Protein AF-A0A960V602-F1 (afdb_monomer_lite)

Structure (mmCIF, N/CA/C/O backbone):
data_AF-A0A960V602-F1
#
_entry.id   AF-A0A960V602-F1
#
loop_
_atom_site.group_PDB
_atom_site.id
_atom_site.type_symbol
_atom_site.label_atom_id
_atom_site.label_alt_id
_atom_site.label_comp_id
_atom_site.label_asym_id
_atom_site.label_entity_id
_atom_site.label_seq_id
_atom_site.pdbx_PDB_ins_code
_atom_site.Cartn_x
_atom_site.Cartn_y
_atom_site.Cartn_z
_atom_site.occupancy
_atom_site.B_iso_or_equiv
_atom_site.auth_seq_id
_atom_site.auth_comp_id
_atom_site.auth_asym_id
_atom_site.auth_atom_id
_atom_site.pdbx_PDB_model_num
ATOM 1 N N . MET A 1 1 ? 13.619 18.028 46.290 1.00 37.81 1 MET A N 1
ATOM 2 C CA . MET A 1 1 ? 12.318 17.449 45.893 1.00 37.81 1 MET A CA 1
ATOM 3 C C . MET A 1 1 ? 12.135 17.697 44.408 1.00 37.81 1 MET A C 1
ATOM 5 O O . MET A 1 1 ? 12.446 18.780 43.934 1.00 37.81 1 MET A O 1
ATOM 9 N N . SER A 1 2 ? 11.785 16.631 43.699 1.00 41.66 2 SER A N 1
ATOM 10 C CA . SER A 1 2 ? 11.834 16.444 42.251 1.00 41.66 2 SER A CA 1
ATOM 11 C C . SER A 1 2 ? 10.981 17.417 41.443 1.00 41.66 2 SER A C 1
ATOM 13 O O . SER A 1 2 ? 9.885 17.773 41.863 1.00 41.66 2 SER A O 1
ATOM 15 N N . SER A 1 3 ? 11.424 17.724 40.223 1.00 40.91 3 SER A N 1
ATOM 16 C CA . SER A 1 3 ? 10.529 17.899 39.072 1.00 40.91 3 SER A CA 1
ATOM 17 C C . SER A 1 3 ? 11.303 17.683 37.774 1.00 40.91 3 SER A C 1
ATOM 19 O O . SER A 1 3 ? 11.952 18.577 37.237 1.00 40.91 3 SER A O 1
ATOM 21 N N . SER A 1 4 ? 11.249 16.440 37.302 1.00 43.41 4 SER A N 1
ATOM 22 C CA . SER A 1 4 ? 11.709 16.008 35.988 1.00 43.41 4 SER A CA 1
ATOM 23 C C . SER A 1 4 ? 10.755 16.545 34.921 1.00 43.41 4 SER A C 1
ATOM 25 O O . SER A 1 4 ? 9.622 16.080 34.821 1.00 43.41 4 SER A O 1
ATOM 27 N N . SER A 1 5 ? 11.203 17.498 34.104 1.00 44.22 5 SER A N 1
ATOM 28 C CA . S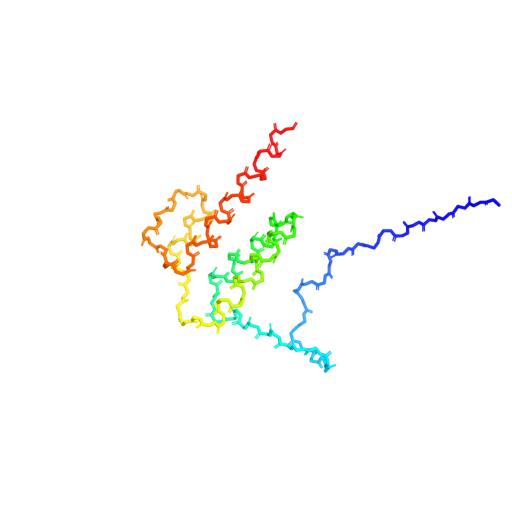ER A 1 5 ? 10.473 17.901 32.899 1.00 44.22 5 SER A CA 1
ATOM 29 C C . SER A 1 5 ? 10.971 17.073 31.715 1.00 44.22 5 SER A C 1
ATOM 31 O O . SER A 1 5 ? 12.008 17.350 31.110 1.00 44.22 5 SER A O 1
ATOM 33 N N . LEU A 1 6 ? 10.245 15.989 31.437 1.00 42.69 6 LEU A N 1
ATOM 34 C CA . LEU A 1 6 ? 10.409 15.139 30.262 1.00 42.69 6 LEU A CA 1
ATOM 35 C C . LEU A 1 6 ? 10.091 15.952 29.000 1.00 42.69 6 LEU A C 1
ATOM 37 O O . LEU A 1 6 ? 8.935 16.104 28.605 1.00 42.69 6 LEU A O 1
ATOM 41 N N . HIS A 1 7 ? 11.145 16.444 28.351 1.00 40.94 7 HIS A N 1
ATOM 42 C CA . HIS A 1 7 ? 11.111 16.939 26.980 1.00 40.94 7 HIS A CA 1
ATOM 43 C C . HIS A 1 7 ? 10.678 15.793 26.050 1.00 40.94 7 HIS A C 1
ATOM 45 O O . HIS A 1 7 ? 11.480 14.936 25.670 1.00 40.94 7 HIS A O 1
ATOM 51 N N . ARG A 1 8 ? 9.391 15.757 25.689 1.00 40.50 8 ARG A N 1
ATOM 52 C CA . ARG A 1 8 ? 8.884 14.883 24.626 1.00 40.50 8 ARG A CA 1
ATOM 53 C C . ARG A 1 8 ? 9.475 15.369 23.306 1.00 40.50 8 ARG A C 1
ATOM 55 O O . ARG A 1 8 ? 9.069 16.397 22.772 1.00 40.50 8 ARG A O 1
ATOM 62 N N . LYS A 1 9 ? 10.480 14.648 22.806 1.00 47.88 9 LYS A N 1
ATOM 63 C CA . LYS A 1 9 ? 11.105 14.919 21.510 1.00 47.88 9 LYS A CA 1
ATOM 64 C C . LYS A 1 9 ? 10.079 14.688 20.402 1.00 47.88 9 LYS A C 1
ATOM 66 O O . LYS A 1 9 ? 9.539 13.597 20.237 1.00 47.88 9 LYS A O 1
ATOM 71 N N . ASN A 1 10 ? 9.814 15.763 19.676 1.00 40.34 10 ASN A N 1
ATOM 72 C CA . ASN A 1 10 ? 8.912 15.853 18.544 1.00 40.34 10 ASN A CA 1
ATOM 73 C C . ASN A 1 10 ? 9.557 15.141 17.335 1.00 40.34 10 ASN A C 1
ATOM 75 O O . ASN A 1 10 ? 10.456 15.684 16.703 1.00 40.34 10 ASN A O 1
ATOM 79 N N . TRP A 1 11 ? 9.143 13.906 17.031 1.00 40.22 11 TRP A N 1
ATOM 80 C CA . TRP A 1 11 ? 9.723 13.065 15.961 1.00 40.22 11 TRP A CA 1
ATOM 81 C C . TRP A 1 11 ? 9.206 13.417 14.545 1.00 40.22 11 TRP A C 1
ATOM 83 O O . TRP A 1 11 ? 9.384 12.653 13.602 1.00 40.22 11 TRP A O 1
ATOM 93 N N . ARG A 1 12 ? 8.524 14.559 14.366 1.00 42.91 12 ARG A N 1
ATOM 94 C CA . ARG A 1 12 ? 7.712 14.863 13.166 1.00 42.91 12 ARG A CA 1
ATOM 95 C C . ARG A 1 12 ? 8.388 15.704 12.072 1.00 42.91 12 ARG A C 1
ATOM 97 O O . ARG A 1 12 ? 7.678 16.268 11.245 1.00 42.91 12 ARG A O 1
ATOM 104 N N . SER A 1 13 ? 9.715 15.821 12.000 1.00 39.22 13 SER A N 1
ATOM 105 C CA . SER A 1 13 ? 10.328 16.685 10.962 1.00 39.22 13 SER A CA 1
ATOM 106 C C . SER A 1 13 ? 11.694 16.236 10.454 1.00 39.22 13 SER A C 1
ATOM 108 O O . SER A 1 13 ? 12.621 17.039 10.388 1.00 39.22 13 SER A O 1
ATOM 110 N N . ARG A 1 14 ? 11.852 14.961 10.076 1.00 40.91 14 ARG A N 1
ATOM 111 C CA . ARG A 1 14 ? 13.101 14.549 9.412 1.00 40.91 14 ARG A CA 1
ATOM 112 C C . ARG A 1 14 ? 12.988 13.410 8.410 1.00 40.91 14 ARG A C 1
ATOM 114 O O . ARG A 1 14 ? 13.875 12.573 8.322 1.00 40.91 14 ARG A O 1
ATOM 121 N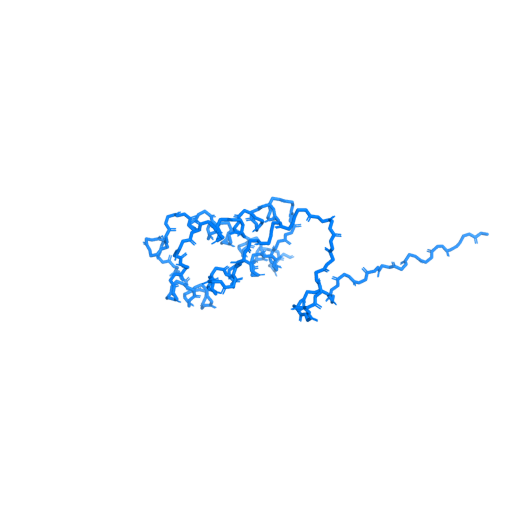 N . VAL A 1 15 ? 11.924 13.409 7.622 1.00 46.44 15 VAL A N 1
ATOM 122 C CA . VAL A 1 15 ? 11.921 12.672 6.359 1.00 46.44 15 VAL A CA 1
ATOM 123 C C . VAL A 1 15 ? 11.523 13.687 5.296 1.00 46.44 15 VAL A C 1
ATOM 125 O O . VAL A 1 15 ? 10.609 14.471 5.533 1.00 46.44 15 VAL A O 1
ATOM 128 N N . TYR A 1 16 ? 12.244 13.699 4.177 1.00 53.44 16 TYR A N 1
ATOM 129 C CA . TYR A 1 16 ? 12.011 14.523 2.981 1.00 53.44 16 TYR A CA 1
ATOM 130 C C . TYR A 1 16 ? 12.665 15.915 2.939 1.00 53.44 16 TYR A C 1
ATOM 132 O O . TYR A 1 16 ? 12.007 16.889 2.592 1.00 53.44 16 TYR A O 1
ATOM 140 N N . ALA A 1 17 ? 13.970 16.009 3.226 1.00 41.59 17 ALA A N 1
ATOM 141 C CA . ALA A 1 17 ? 14.811 17.111 2.730 1.00 41.59 17 ALA A CA 1
ATOM 142 C C . ALA A 1 17 ? 16.322 16.817 2.858 1.00 41.59 17 ALA A C 1
ATOM 144 O O . ALA A 1 17 ? 17.035 17.635 3.417 1.00 41.59 17 ALA A O 1
ATOM 145 N N . ASP A 1 18 ? 16.824 15.662 2.409 1.00 36.66 18 ASP A N 1
ATOM 146 C CA . ASP A 1 18 ? 18.250 15.538 2.049 1.00 36.66 18 ASP A CA 1
ATOM 147 C C . ASP A 1 18 ? 18.509 14.207 1.327 1.00 36.66 18 ASP A C 1
ATOM 149 O O . ASP A 1 18 ? 18.405 13.141 1.926 1.00 36.66 18 ASP A O 1
ATOM 153 N N . HIS A 1 19 ? 18.819 14.261 0.033 1.00 46.03 19 HIS A N 1
ATOM 154 C CA . HIS A 1 19 ? 19.386 13.139 -0.724 1.00 46.03 19 HIS A CA 1
ATOM 155 C C . HIS A 1 19 ? 20.856 13.447 -1.051 1.00 46.03 19 HIS A C 1
ATOM 157 O O . HIS A 1 19 ? 21.295 13.299 -2.189 1.00 46.03 19 HIS A O 1
ATOM 163 N N . SER A 1 20 ? 21.634 13.934 -0.081 1.00 47.56 20 SER A N 1
ATOM 164 C CA . SER A 1 20 ? 23.092 14.037 -0.202 1.00 47.56 20 SER A CA 1
ATOM 165 C C . SER A 1 20 ? 23.779 13.982 1.160 1.00 47.56 20 SER A C 1
ATOM 167 O O . SER A 1 20 ? 24.342 14.968 1.624 1.00 47.56 20 SER A O 1
ATOM 169 N N . ARG A 1 21 ? 23.789 12.799 1.789 1.00 38.53 21 ARG A N 1
ATOM 170 C CA . ARG A 1 21 ? 24.865 12.404 2.713 1.00 38.53 21 ARG A CA 1
ATOM 171 C C . ARG A 1 21 ? 24.806 10.912 3.023 1.00 38.53 21 ARG A C 1
ATOM 173 O O . ARG A 1 21 ? 23.965 10.448 3.784 1.00 38.53 21 ARG A O 1
ATOM 180 N N . ALA A 1 22 ? 25.697 10.173 2.372 1.00 47.12 22 ALA A N 1
ATOM 181 C CA . ALA A 1 22 ? 26.035 8.810 2.737 1.00 47.12 22 ALA A CA 1
ATOM 182 C C . ALA A 1 22 ? 26.876 8.856 4.021 1.00 47.12 22 ALA A C 1
ATOM 184 O O . ALA A 1 22 ? 28.005 9.337 3.985 1.00 47.12 22 ALA A O 1
ATOM 185 N N . ASP A 1 23 ? 26.314 8.381 5.132 1.00 45.22 23 ASP A N 1
ATOM 186 C CA . ASP A 1 23 ? 27.088 7.987 6.307 1.00 45.22 23 ASP A CA 1
ATOM 187 C C . ASP A 1 23 ? 27.295 6.467 6.257 1.00 45.22 23 ASP A C 1
ATOM 189 O O . ASP A 1 23 ? 26.354 5.678 6.131 1.00 45.22 23 ASP A O 1
ATOM 193 N N . GLU A 1 24 ? 28.565 6.078 6.298 1.00 51.03 24 GLU A N 1
ATOM 194 C CA . GLU A 1 24 ? 29.061 4.708 6.311 1.00 51.03 24 GLU A CA 1
ATOM 195 C C . GLU A 1 24 ? 28.677 3.996 7.628 1.00 51.03 24 GLU A C 1
ATOM 197 O O . GLU A 1 24 ? 28.790 4.579 8.707 1.00 51.03 24 GLU A O 1
ATOM 202 N N . ASN A 1 25 ? 28.316 2.704 7.539 1.00 45.12 25 ASN A N 1
ATOM 203 C CA . ASN A 1 25 ? 28.076 1.726 8.630 1.00 45.12 25 ASN A CA 1
ATOM 204 C C . ASN A 1 25 ? 26.624 1.407 9.051 1.00 45.12 25 ASN A C 1
ATOM 206 O O . ASN A 1 25 ? 26.325 1.206 10.227 1.00 45.12 25 ASN A O 1
ATOM 210 N N . GLY A 1 26 ? 25.742 1.190 8.078 1.00 39.22 26 GLY A N 1
ATOM 211 C CA . GLY A 1 26 ? 24.623 0.247 8.208 1.00 39.22 26 GLY A CA 1
ATOM 212 C C . GLY A 1 26 ? 24.485 -0.535 6.900 1.00 39.22 26 GLY A C 1
ATOM 213 O O . GLY A 1 26 ? 24.882 0.006 5.866 1.00 39.22 26 GLY A O 1
ATOM 214 N N . PRO A 1 27 ? 23.971 -1.783 6.875 1.00 39.06 27 PRO A N 1
ATOM 215 C CA . PRO A 1 27 ? 23.608 -2.392 5.605 1.00 39.06 27 PRO A CA 1
ATOM 216 C C . PRO A 1 27 ? 22.509 -1.512 5.021 1.00 39.06 27 PRO A C 1
ATOM 218 O O . PRO A 1 27 ? 21.374 -1.547 5.481 1.00 39.06 27 PRO A O 1
ATOM 221 N N . ALA A 1 28 ? 22.875 -0.664 4.065 1.00 49.91 28 ALA A N 1
ATOM 222 C CA . ALA A 1 28 ? 21.947 0.124 3.293 1.00 49.91 28 ALA A CA 1
ATOM 223 C C . ALA A 1 28 ? 21.143 -0.864 2.446 1.00 49.91 28 ALA A C 1
ATOM 225 O O . ALA A 1 28 ? 21.435 -1.110 1.280 1.00 49.91 28 ALA A O 1
ATOM 226 N N . ASN A 1 29 ? 20.106 -1.441 3.042 1.00 48.22 29 ASN A N 1
ATOM 227 C CA . ASN A 1 29 ? 18.929 -1.954 2.361 1.00 48.22 29 ASN A CA 1
ATOM 228 C C . ASN A 1 29 ? 18.176 -0.760 1.750 1.00 48.22 29 ASN A C 1
ATOM 230 O O . ASN A 1 29 ? 17.011 -0.497 2.040 1.00 48.22 29 ASN A O 1
ATOM 234 N N . ASN A 1 30 ? 18.905 -0.020 0.913 1.00 52.25 30 ASN A N 1
ATOM 235 C CA . ASN A 1 30 ? 18.470 1.086 0.093 1.00 52.25 30 ASN A CA 1
ATOM 236 C C . ASN A 1 30 ? 17.711 0.461 -1.070 1.00 52.25 30 ASN A C 1
ATOM 238 O O . ASN A 1 30 ? 18.224 0.290 -2.176 1.00 52.25 30 ASN A O 1
ATOM 242 N N . THR A 1 31 ? 16.525 -0.039 -0.747 1.00 60.00 31 THR A N 1
ATOM 243 C CA . THR A 1 31 ? 15.646 -0.607 -1.747 1.00 60.00 31 THR A CA 1
ATOM 244 C C . THR A 1 31 ? 15.045 0.577 -2.478 1.00 60.00 31 THR A C 1
ATOM 246 O O . THR A 1 31 ? 14.175 1.273 -1.961 1.00 60.00 31 THR A O 1
ATOM 249 N N . ASP A 1 32 ? 15.638 0.884 -3.625 1.00 65.12 32 ASP A N 1
ATOM 250 C CA . ASP A 1 32 ? 15.373 2.102 -4.367 1.00 65.12 32 ASP A CA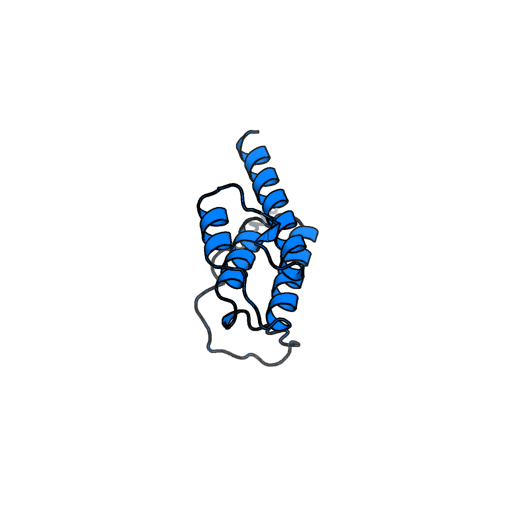 1
ATOM 251 C C . ASP A 1 32 ? 13.968 2.075 -4.989 1.00 65.12 32 ASP A C 1
ATOM 253 O O . ASP A 1 32 ? 13.749 1.585 -6.097 1.00 65.12 32 ASP A O 1
ATOM 257 N N . LEU A 1 33 ? 13.004 2.628 -4.255 1.00 70.25 33 LEU A N 1
ATOM 258 C CA . LEU A 1 33 ? 11.641 2.874 -4.722 1.00 70.25 33 LEU A CA 1
ATOM 259 C C . LEU A 1 33 ? 11.573 3.961 -5.813 1.00 70.25 33 LEU A C 1
ATOM 261 O O . LEU A 1 33 ? 10.490 4.188 -6.354 1.00 70.25 33 LEU A O 1
ATOM 265 N N . SER A 1 34 ? 12.677 4.643 -6.161 1.00 70.00 34 SER A N 1
ATOM 266 C CA . SER A 1 34 ? 12.659 5.745 -7.140 1.00 70.00 34 SER A CA 1
ATOM 267 C C . SER A 1 34 ? 12.186 5.313 -8.529 1.00 70.00 34 SER A C 1
ATOM 269 O O . SER A 1 34 ? 11.637 6.128 -9.272 1.00 70.00 34 SER A O 1
ATOM 271 N N . LYS A 1 35 ? 12.337 4.024 -8.857 1.00 78.44 35 LYS A N 1
ATOM 272 C CA . LYS A 1 35 ? 11.892 3.432 -10.125 1.00 78.44 35 LYS A CA 1
ATOM 273 C C . LYS A 1 35 ? 10.381 3.192 -10.182 1.00 78.44 35 LYS A C 1
ATOM 275 O O . LYS A 1 35 ? 9.821 3.154 -11.273 1.00 78.44 35 LYS A O 1
ATOM 280 N N . HIS A 1 36 ? 9.721 3.092 -9.027 1.00 89.81 36 HIS A N 1
ATOM 281 C CA . HIS A 1 36 ? 8.316 2.695 -8.896 1.00 89.81 36 HIS A CA 1
ATOM 282 C C . HIS A 1 36 ? 7.508 3.789 -8.212 1.00 89.81 36 HIS A C 1
ATOM 284 O O . HIS A 1 36 ? 7.166 3.715 -7.030 1.00 89.81 36 HIS A O 1
ATOM 290 N N . ARG A 1 37 ? 7.227 4.858 -8.958 1.00 91.44 37 ARG A N 1
ATOM 291 C CA . ARG A 1 37 ? 6.586 6.068 -8.425 1.00 91.44 37 ARG A CA 1
ATOM 292 C C . ARG A 1 37 ? 5.217 5.781 -7.800 1.00 91.44 37 ARG A C 1
ATOM 294 O O . ARG A 1 37 ? 4.857 6.433 -6.815 1.00 91.44 37 ARG A O 1
ATOM 301 N N . ASN A 1 38 ? 4.446 4.849 -8.359 1.00 93.81 38 ASN A N 1
ATOM 302 C CA . ASN A 1 38 ? 3.093 4.569 -7.880 1.00 93.81 38 ASN A CA 1
ATOM 303 C C . ASN A 1 38 ? 3.120 3.705 -6.614 1.00 93.81 38 ASN A C 1
ATOM 305 O O . ASN A 1 38 ? 2.412 4.015 -5.652 1.00 93.81 38 ASN A O 1
ATOM 309 N N . LEU A 1 39 ? 3.989 2.694 -6.563 1.00 93.62 39 LEU A N 1
ATOM 310 C CA . LEU A 1 39 ? 4.252 1.930 -5.342 1.00 93.62 39 LEU A CA 1
ATOM 311 C C . LEU A 1 39 ? 4.879 2.777 -4.237 1.00 93.62 39 LEU A C 1
ATOM 313 O O . LEU A 1 39 ? 4.511 2.617 -3.077 1.00 93.62 39 LEU A O 1
ATOM 317 N N . HIS A 1 40 ? 5.755 3.723 -4.578 1.00 93.81 40 HIS A N 1
ATOM 318 C CA . HIS A 1 40 ? 6.303 4.673 -3.614 1.00 93.81 40 HIS A CA 1
ATOM 319 C C . HIS A 1 40 ? 5.194 5.503 -2.952 1.00 93.81 40 HIS A C 1
ATOM 321 O O . HIS A 1 40 ? 5.214 5.714 -1.740 1.00 93.81 40 HIS A O 1
ATOM 327 N N . TRP A 1 41 ? 4.190 5.947 -3.720 1.00 95.00 41 TRP A N 1
ATOM 328 C CA . TRP A 1 41 ? 3.030 6.628 -3.140 1.00 95.00 41 TRP A CA 1
ATOM 329 C C . TRP A 1 41 ? 2.248 5.713 -2.192 1.00 95.00 41 TRP A C 1
ATOM 331 O O . TRP A 1 41 ? 1.933 6.131 -1.080 1.00 95.00 41 TRP A O 1
ATOM 341 N N . LEU A 1 42 ? 1.960 4.474 -2.610 1.00 94.75 42 LEU A N 1
ATOM 342 C CA . LEU A 1 42 ? 1.234 3.509 -1.778 1.00 94.75 42 LEU A CA 1
ATOM 343 C C . LEU A 1 42 ? 1.985 3.236 -0.470 1.00 94.75 42 LEU A C 1
ATOM 345 O O . LEU A 1 42 ? 1.384 3.269 0.598 1.00 94.75 42 LEU A O 1
ATOM 349 N N . HIS A 1 43 ? 3.301 3.038 -0.549 1.00 95.44 43 HIS A N 1
ATOM 350 C CA . HIS A 1 43 ? 4.166 2.846 0.608 1.00 95.44 43 HIS A CA 1
ATOM 351 C C . HIS A 1 43 ? 4.098 4.028 1.578 1.00 95.44 43 HIS A C 1
ATOM 353 O O . HIS A 1 43 ? 3.829 3.831 2.760 1.00 95.44 43 HIS A O 1
ATOM 359 N N . ALA A 1 44 ? 4.282 5.256 1.083 1.00 94.94 44 ALA A N 1
ATOM 360 C CA . ALA A 1 44 ? 4.224 6.456 1.915 1.00 94.94 44 ALA A CA 1
ATOM 361 C C . ALA A 1 44 ? 2.858 6.614 2.606 1.00 94.94 44 ALA A C 1
ATOM 363 O O . ALA A 1 44 ? 2.777 7.015 3.769 1.00 94.94 44 ALA A O 1
ATOM 364 N N . GLU A 1 45 ? 1.777 6.268 1.909 1.00 95.62 45 GLU A N 1
ATOM 365 C CA . GLU A 1 45 ? 0.435 6.314 2.475 1.00 95.62 45 GLU A CA 1
ATOM 366 C C . GLU A 1 45 ? 0.213 5.220 3.534 1.00 95.62 45 GLU A C 1
ATOM 368 O O . GLU A 1 45 ? -0.357 5.493 4.592 1.00 95.62 45 GLU A O 1
ATOM 373 N N . MET A 1 46 ? 0.714 4.002 3.309 1.00 96.25 46 MET A N 1
ATOM 374 C CA . MET A 1 46 ? 0.693 2.933 4.312 1.00 96.25 46 MET A CA 1
ATOM 375 C C . MET A 1 46 ? 1.514 3.306 5.552 1.00 96.25 46 MET A C 1
ATOM 377 O O . MET A 1 46 ? 1.038 3.129 6.670 1.00 96.25 46 MET A O 1
ATOM 381 N N . GLU A 1 47 ? 2.702 3.898 5.394 1.00 95.88 47 GLU A N 1
ATOM 382 C CA . GLU A 1 47 ? 3.495 4.402 6.524 1.00 95.88 47 GLU A CA 1
ATOM 383 C C . GLU A 1 47 ? 2.737 5.454 7.342 1.00 95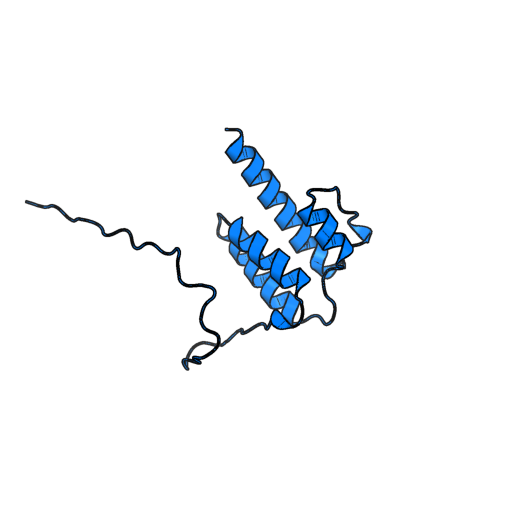.88 47 GLU A C 1
ATOM 385 O O . GLU A 1 47 ? 2.766 5.422 8.572 1.00 95.88 47 GLU A O 1
ATOM 390 N N . ARG A 1 48 ? 2.006 6.358 6.679 1.00 95.94 48 ARG A N 1
ATOM 391 C CA . ARG A 1 48 ? 1.172 7.376 7.338 1.00 95.94 48 ARG A CA 1
ATOM 392 C C . ARG A 1 48 ? 0.016 6.772 8.144 1.00 95.94 48 ARG A C 1
ATOM 394 O O . ARG A 1 48 ? -0.430 7.381 9.118 1.00 95.94 48 ARG A O 1
ATOM 401 N N . LEU A 1 49 ? -0.503 5.624 7.712 1.00 94.94 49 LEU A N 1
ATOM 402 C CA . LEU A 1 49 ? -1.600 4.891 8.353 1.00 94.94 49 LEU A CA 1
ATOM 403 C C . LEU A 1 49 ? -1.117 3.869 9.399 1.00 94.94 49 LEU A C 1
ATOM 405 O O . LEU A 1 49 ? -1.937 3.293 10.111 1.00 94.94 49 LEU A O 1
ATOM 409 N N . SER A 1 50 ? 0.189 3.610 9.467 1.00 95.88 50 SER A N 1
ATOM 410 C CA . SER A 1 50 ? 0.777 2.584 10.324 1.00 95.88 50 SER A CA 1
ATOM 411 C C . SER A 1 50 ? 0.659 2.943 11.802 1.00 95.88 50 SER A C 1
ATOM 413 O O . SER A 1 50 ? 1.112 4.002 12.239 1.00 95.88 50 SER A O 1
ATOM 415 N N . GLU A 1 51 ? 0.088 2.033 12.591 1.00 95.19 51 GLU A N 1
ATOM 416 C CA . GLU A 1 51 ? -0.083 2.215 14.037 1.00 95.19 51 GLU A CA 1
ATOM 417 C C . GLU A 1 51 ? 0.762 1.205 14.816 1.00 95.19 51 GLU A C 1
ATOM 419 O O . GLU A 1 51 ? 1.500 1.578 15.735 1.00 95.19 51 GLU A O 1
ATOM 424 N N . ASP A 1 52 ? 0.721 -0.064 14.409 1.00 94.62 52 ASP A N 1
ATOM 425 C CA . ASP A 1 52 ? 1.340 -1.172 15.133 1.00 94.62 52 ASP A CA 1
ATOM 426 C C . ASP A 1 52 ? 2.635 -1.687 14.476 1.00 94.62 52 ASP A C 1
ATOM 428 O O . ASP A 1 52 ? 3.167 -1.123 13.517 1.00 94.62 52 ASP A O 1
ATOM 432 N N . VAL A 1 53 ? 3.219 -2.728 15.073 1.00 95.75 53 VAL A N 1
ATOM 433 C CA . VAL A 1 53 ? 4.469 -3.341 14.598 1.00 95.75 53 VAL A CA 1
ATOM 434 C C . VAL A 1 53 ? 4.249 -4.132 13.304 1.00 95.75 53 VAL A C 1
ATOM 436 O O . VAL A 1 53 ? 5.152 -4.179 12.469 1.00 95.75 53 VAL A O 1
ATOM 439 N N . ILE A 1 54 ? 3.063 -4.719 13.120 1.00 95.81 54 ILE A N 1
ATOM 440 C CA . ILE A 1 54 ? 2.720 -5.521 11.942 1.00 95.81 54 ILE A CA 1
ATOM 441 C C . ILE A 1 54 ? 2.649 -4.606 10.723 1.00 95.81 54 ILE A C 1
ATOM 443 O O . ILE A 1 54 ? 3.296 -4.890 9.720 1.00 95.81 54 ILE A O 1
ATOM 447 N N . ASP A 1 55 ? 1.962 -3.469 10.829 1.00 96.94 55 ASP A N 1
ATOM 448 C CA . ASP A 1 55 ? 1.876 -2.476 9.756 1.00 96.94 55 ASP A CA 1
ATOM 449 C C . ASP A 1 55 ? 3.262 -2.045 9.259 1.00 96.94 55 ASP A C 1
ATOM 451 O O . ASP A 1 55 ? 3.524 -2.028 8.058 1.00 96.94 55 ASP A O 1
ATOM 455 N N . ARG A 1 56 ? 4.178 -1.739 10.188 1.00 95.94 56 ARG A N 1
ATOM 456 C CA . ARG A 1 56 ? 5.546 -1.307 9.852 1.00 95.94 56 ARG A CA 1
ATOM 457 C C . ARG A 1 56 ? 6.329 -2.407 9.154 1.00 95.94 56 ARG A C 1
ATOM 459 O O . ARG A 1 56 ? 7.119 -2.122 8.258 1.00 95.94 56 ARG A O 1
ATOM 466 N N . GLU A 1 57 ? 6.136 -3.652 9.572 1.00 96.56 57 GLU A N 1
ATOM 467 C CA . GLU A 1 57 ? 6.757 -4.807 8.933 1.00 96.56 57 GLU A CA 1
ATOM 468 C C . GLU A 1 57 ? 6.215 -5.016 7.513 1.00 96.56 57 GLU A C 1
ATOM 470 O O . GLU A 1 57 ? 6.988 -5.274 6.591 1.00 96.56 57 GLU A O 1
ATOM 475 N N . ILE A 1 58 ? 4.912 -4.814 7.296 1.00 97.38 58 ILE A N 1
ATOM 476 C CA . ILE A 1 58 ? 4.321 -4.847 5.954 1.00 97.38 58 ILE A CA 1
ATOM 477 C C . ILE A 1 58 ? 4.864 -3.711 5.074 1.00 97.38 58 ILE A C 1
ATOM 479 O O . ILE A 1 58 ? 5.228 -3.977 3.929 1.00 97.38 58 ILE A O 1
ATOM 483 N N . CYS A 1 59 ? 5.003 -2.482 5.588 1.00 95.50 59 CYS A N 1
ATOM 484 C CA . CYS A 1 59 ? 5.619 -1.380 4.835 1.00 95.50 59 CYS A CA 1
ATOM 485 C C . CYS A 1 59 ? 7.066 -1.705 4.429 1.00 95.50 59 CYS A C 1
ATOM 487 O O . CYS A 1 59 ? 7.432 -1.558 3.263 1.00 95.50 59 CYS A O 1
ATOM 489 N N . LYS A 1 60 ? 7.876 -2.244 5.351 1.00 94.94 60 LYS A N 1
ATOM 490 C CA . LYS A 1 60 ? 9.247 -2.684 5.040 1.00 94.94 60 LYS A CA 1
ATOM 491 C C . LYS A 1 60 ? 9.278 -3.741 3.940 1.00 94.94 60 LYS A C 1
ATOM 493 O O . LYS A 1 60 ? 10.102 -3.645 3.033 1.00 94.94 60 LYS A O 1
ATOM 498 N N . ARG A 1 61 ? 8.380 -4.727 4.000 1.00 95.50 61 ARG A N 1
ATOM 499 C CA . ARG A 1 61 ? 8.269 -5.770 2.971 1.00 95.50 61 ARG A CA 1
ATOM 500 C C . ARG A 1 61 ? 7.838 -5.207 1.624 1.00 95.50 61 ARG A C 1
ATOM 502 O O . ARG A 1 61 ? 8.363 -5.655 0.615 1.00 95.50 61 ARG A O 1
ATOM 509 N N . LEU A 1 62 ? 6.945 -4.216 1.597 1.00 94.62 62 LEU A N 1
ATOM 510 C CA . LEU A 1 62 ? 6.564 -3.520 0.365 1.00 94.62 62 LEU A CA 1
ATOM 511 C C . LEU A 1 62 ? 7.768 -2.809 -0.259 1.00 94.62 62 LEU A C 1
ATOM 513 O O . LEU A 1 62 ? 8.003 -2.935 -1.456 1.00 94.62 62 LEU A O 1
ATOM 517 N N . CYS A 1 63 ? 8.552 -2.101 0.557 1.00 91.50 63 CYS A N 1
ATOM 518 C CA . CYS A 1 63 ? 9.773 -1.438 0.108 1.00 91.50 63 CYS A CA 1
ATOM 519 C C . CYS A 1 63 ? 10.775 -2.449 -0.474 1.00 91.50 63 CYS A C 1
ATOM 521 O O . CYS A 1 63 ? 11.228 -2.275 -1.602 1.00 91.50 63 CYS A O 1
ATOM 523 N N . GLN A 1 64 ? 11.038 -3.550 0.242 1.00 91.69 64 GLN A N 1
ATOM 524 C CA . GLN A 1 64 ? 11.901 -4.650 -0.216 1.00 91.69 64 GLN A CA 1
ATOM 525 C C . GLN A 1 64 ? 11.413 -5.277 -1.527 1.00 91.69 64 GLN A C 1
ATOM 527 O O . GLN A 1 64 ? 12.195 -5.466 -2.456 1.00 91.69 64 GLN A O 1
ATOM 532 N N . PHE A 1 65 ? 10.116 -5.572 -1.607 1.00 92.62 65 PHE A N 1
ATOM 533 C CA . PHE A 1 65 ? 9.478 -6.150 -2.783 1.00 92.62 65 PHE A CA 1
ATOM 534 C C . PHE A 1 65 ? 9.599 -5.228 -3.999 1.00 92.62 65 PHE A C 1
ATOM 536 O O . PHE A 1 65 ? 9.954 -5.683 -5.083 1.00 92.62 65 PHE A O 1
ATOM 543 N N . ALA A 1 66 ? 9.383 -3.923 -3.823 1.00 90.75 66 ALA A N 1
ATOM 544 C CA . ALA A 1 66 ? 9.461 -2.965 -4.917 1.00 90.75 66 ALA A CA 1
ATOM 545 C C . ALA A 1 66 ? 10.853 -2.919 -5.573 1.00 90.75 66 ALA A C 1
ATOM 547 O O . ALA A 1 66 ? 10.946 -2.808 -6.789 1.00 90.75 66 ALA A O 1
ATOM 548 N N . GLY A 1 67 ? 11.946 -3.070 -4.818 1.00 88.00 67 GLY A N 1
ATOM 549 C CA . GLY A 1 67 ? 13.281 -3.128 -5.434 1.00 88.00 67 GLY A CA 1
ATOM 550 C C . GLY A 1 67 ? 13.631 -4.456 -6.096 1.00 88.00 67 GLY A C 1
ATOM 551 O O . GLY A 1 67 ? 14.692 -4.551 -6.707 1.00 88.00 67 GLY A O 1
ATOM 552 N N . GLN A 1 68 ? 12.777 -5.473 -5.972 1.00 90.50 68 GLN A N 1
ATOM 553 C CA . GLN A 1 68 ? 12.961 -6.782 -6.601 1.00 90.50 68 GLN A CA 1
ATOM 554 C C . GLN A 1 68 ? 12.130 -6.956 -7.876 1.00 90.50 68 GLN A C 1
ATOM 556 O O . GLN A 1 68 ? 12.368 -7.900 -8.626 1.00 90.50 68 GLN A O 1
ATOM 561 N N . ILE A 1 69 ? 11.160 -6.076 -8.128 1.00 91.19 69 ILE A N 1
ATOM 562 C CA . ILE A 1 69 ? 10.271 -6.156 -9.290 1.00 91.19 69 ILE A CA 1
ATOM 563 C C . ILE A 1 69 ? 10.621 -5.108 -10.347 1.00 91.19 69 ILE A C 1
ATOM 565 O O . ILE A 1 69 ? 11.150 -4.038 -10.047 1.00 91.19 69 ILE A O 1
ATOM 569 N N . GLU A 1 70 ? 10.263 -5.404 -11.595 1.00 89.75 70 GLU A N 1
ATOM 570 C CA . GLU A 1 70 ? 10.450 -4.504 -12.744 1.00 89.75 70 GLU A CA 1
ATOM 571 C C . GLU A 1 70 ? 9.162 -3.777 -13.164 1.00 89.75 70 GLU A C 1
ATOM 573 O O . GLU A 1 70 ? 9.202 -2.880 -14.001 1.00 89.75 70 GLU A O 1
ATOM 578 N N . TYR A 1 71 ? 8.018 -4.139 -12.578 1.00 89.75 71 TYR A N 1
ATOM 579 C CA . TYR A 1 71 ? 6.716 -3.534 -12.860 1.00 89.75 71 TYR A CA 1
ATOM 580 C C . TYR A 1 71 ? 6.239 -2.663 -11.692 1.00 89.75 71 TYR A C 1
ATOM 582 O O . TYR A 1 71 ? 6.537 -2.948 -10.536 1.00 89.75 71 TYR A O 1
ATOM 590 N N . ASP A 1 72 ? 5.457 -1.627 -11.996 1.00 92.56 72 ASP A N 1
ATOM 591 C CA . ASP A 1 72 ? 4.864 -0.725 -11.000 1.00 92.56 72 ASP A CA 1
ATOM 592 C C . ASP A 1 72 ? 3.358 -1.006 -10.838 1.00 92.56 72 ASP A C 1
ATOM 594 O O . ASP A 1 72 ? 2.734 -1.733 -11.620 1.00 92.56 72 ASP A O 1
ATOM 598 N N . LEU A 1 73 ? 2.746 -0.392 -9.829 1.00 92.44 73 LEU A N 1
ATOM 599 C CA . LEU A 1 73 ? 1.298 -0.329 -9.691 1.00 92.44 73 LEU A CA 1
ATOM 600 C C . LEU A 1 73 ? 0.704 0.457 -10.878 1.00 92.44 73 LEU A C 1
ATOM 602 O O . LEU A 1 73 ? 1.141 1.586 -11.132 1.00 92.44 73 LEU A O 1
ATOM 606 N N . PRO A 1 74 ? -0.312 -0.069 -11.588 1.00 94.06 74 PRO A N 1
ATOM 607 C CA . PRO A 1 74 ? -0.938 0.654 -12.687 1.00 94.06 74 PRO A CA 1
ATOM 608 C C . PRO A 1 74 ? -1.489 2.011 -12.240 1.00 94.06 74 PRO A C 1
ATOM 610 O O . PRO A 1 74 ? -2.126 2.136 -11.192 1.00 94.06 74 PRO A O 1
ATOM 613 N N . ILE A 1 75 ? -1.278 3.045 -13.057 1.00 93.06 75 ILE A N 1
ATOM 614 C CA . ILE A 1 75 ? -1.706 4.411 -12.720 1.00 93.06 75 ILE A CA 1
ATOM 615 C C . ILE A 1 75 ? -3.221 4.517 -12.503 1.00 93.06 75 ILE A C 1
ATOM 617 O O . ILE A 1 75 ? -3.667 5.308 -11.675 1.00 93.06 75 ILE A O 1
ATOM 621 N N . GLU A 1 76 ? -4.006 3.712 -13.219 1.00 93.31 76 GLU A N 1
ATOM 622 C CA . GLU A 1 76 ? -5.462 3.703 -13.089 1.00 93.31 76 GLU A CA 1
ATOM 623 C C . GLU A 1 76 ? -5.902 3.149 -11.733 1.00 93.31 76 GLU A C 1
ATOM 625 O O . GLU A 1 76 ? -6.722 3.763 -11.054 1.00 93.31 76 GLU A O 1
ATOM 630 N N . VAL A 1 77 ? -5.251 2.079 -11.268 1.00 92.94 77 VAL A N 1
ATOM 631 C CA . VAL A 1 77 ? -5.437 1.566 -9.906 1.00 92.94 77 VAL A CA 1
ATOM 632 C C . VAL A 1 77 ? -5.117 2.651 -8.883 1.00 92.94 77 VAL A C 1
ATOM 634 O O . VAL A 1 77 ? -5.914 2.921 -7.989 1.00 92.94 77 VAL A O 1
ATOM 637 N N . LEU A 1 78 ? -3.977 3.331 -9.031 1.00 93.88 78 LEU A N 1
ATOM 638 C CA . LEU A 1 78 ? -3.589 4.402 -8.114 1.00 93.88 78 LEU A CA 1
ATOM 639 C C . LEU A 1 78 ? -4.614 5.550 -8.085 1.00 93.88 78 LEU A C 1
ATOM 641 O O . LEU A 1 78 ? -4.881 6.113 -7.022 1.00 93.88 78 LEU A O 1
ATOM 645 N N . ARG A 1 79 ? -5.181 5.918 -9.239 1.00 93.75 79 ARG A N 1
ATOM 646 C CA . ARG A 1 79 ? -6.232 6.944 -9.329 1.00 93.75 79 ARG A CA 1
ATOM 647 C C . ARG A 1 79 ? -7.494 6.516 -8.595 1.00 93.75 79 ARG A C 1
ATOM 649 O O . ARG A 1 79 ? -8.013 7.312 -7.818 1.00 93.75 79 ARG A O 1
ATOM 656 N N . GLN A 1 80 ? -7.934 5.275 -8.786 1.00 92.88 80 GLN A N 1
ATOM 657 C CA . GLN A 1 80 ? -9.101 4.727 -8.094 1.00 92.88 80 GLN A CA 1
ATOM 658 C C . GLN A 1 80 ? -8.892 4.712 -6.575 1.00 92.88 80 GLN A C 1
ATOM 660 O O . GLN A 1 80 ? -9.758 5.180 -5.838 1.00 92.88 80 GLN A O 1
ATOM 665 N N . ILE A 1 81 ? -7.708 4.294 -6.108 1.00 92.50 81 ILE A N 1
ATOM 666 C CA . ILE A 1 81 ? -7.336 4.339 -4.683 1.00 92.50 81 ILE A CA 1
ATOM 667 C C . ILE A 1 81 ? -7.456 5.763 -4.129 1.00 92.50 81 ILE A C 1
ATOM 669 O O . ILE A 1 81 ? -8.100 5.984 -3.106 1.00 92.50 81 ILE A O 1
ATOM 673 N N . LYS A 1 82 ? -6.861 6.745 -4.817 1.00 90.19 82 LYS A N 1
ATOM 674 C CA . LYS A 1 82 ? -6.877 8.158 -4.400 1.00 90.19 82 LYS A CA 1
ATOM 675 C C . LYS A 1 82 ? -8.270 8.776 -4.409 1.00 90.19 82 LYS A C 1
ATOM 677 O O . LYS A 1 82 ? -8.544 9.651 -3.597 1.00 90.19 82 LYS A O 1
ATOM 682 N N . ALA A 1 83 ? -9.122 8.342 -5.330 1.00 90.12 83 ALA A N 1
ATOM 683 C CA . ALA A 1 83 ? -10.511 8.765 -5.416 1.00 90.12 83 ALA A CA 1
ATOM 684 C C . ALA A 1 83 ? -11.422 8.026 -4.418 1.00 90.12 83 ALA A C 1
ATOM 686 O O . ALA A 1 83 ? -12.634 8.236 -4.448 1.00 90.12 83 ALA A O 1
ATOM 687 N N . SER A 1 84 ? -10.864 7.148 -3.572 1.00 85.44 84 SER A N 1
ATOM 688 C CA . SER A 1 84 ? -11.616 6.269 -2.667 1.00 85.44 84 SER A CA 1
ATOM 689 C C . SER A 1 84 ? -12.685 5.446 -3.399 1.00 85.44 84 SER A C 1
ATOM 691 O O . SER A 1 84 ? -13.742 5.141 -2.851 1.00 85.44 84 SER A O 1
ATOM 693 N N . GLN A 1 85 ? -12.414 5.100 -4.658 1.00 85.06 85 GLN A N 1
ATOM 694 C CA . GLN A 1 85 ? -13.278 4.263 -5.477 1.00 85.06 85 GLN A CA 1
ATOM 695 C C . GLN A 1 85 ? -12.993 2.785 -5.215 1.00 85.06 85 GLN A C 1
ATOM 697 O O . GLN A 1 85 ? -11.904 2.400 -4.782 1.00 85.06 85 GLN A O 1
ATOM 702 N N . THR A 1 86 ? -13.978 1.939 -5.512 1.00 85.69 86 THR A N 1
ATOM 703 C CA . THR A 1 86 ? -13.773 0.492 -5.535 1.00 85.69 86 THR A CA 1
ATOM 704 C C . THR A 1 86 ? -12.767 0.150 -6.627 1.00 85.69 86 THR A C 1
ATOM 706 O O . THR A 1 86 ? -13.002 0.429 -7.800 1.00 85.69 86 THR A O 1
ATOM 709 N N . VAL A 1 87 ? -11.649 -0.450 -6.230 1.00 90.31 87 VAL A N 1
ATOM 710 C CA . VAL A 1 87 ? -10.616 -0.918 -7.153 1.00 90.31 87 VAL A CA 1
ATOM 711 C C . VAL A 1 87 ? -10.928 -2.352 -7.555 1.00 90.31 87 VAL A C 1
ATOM 713 O O . VAL A 1 87 ? -11.172 -3.199 -6.691 1.00 90.31 87 VAL A O 1
ATOM 716 N N . ASP A 1 88 ? -10.877 -2.644 -8.852 1.00 89.81 88 ASP A N 1
ATOM 717 C CA . ASP A 1 88 ? -10.921 -4.025 -9.329 1.00 89.81 88 ASP A CA 1
ATOM 718 C C . ASP A 1 88 ? -9.603 -4.730 -8.988 1.00 89.81 88 ASP A C 1
ATOM 720 O O . ASP A 1 88 ? -8.545 -4.403 -9.526 1.00 89.81 88 ASP A O 1
ATOM 724 N N . THR A 1 89 ? -9.654 -5.732 -8.112 1.00 89.62 89 THR A N 1
ATOM 725 C CA . THR A 1 89 ? -8.465 -6.478 -7.687 1.00 89.62 89 THR A CA 1
ATOM 726 C C . THR A 1 89 ? -7.778 -7.226 -8.825 1.00 89.62 89 THR A C 1
ATOM 728 O O . THR A 1 89 ? -6.590 -7.507 -8.706 1.00 89.62 89 THR A O 1
ATOM 731 N N . ASN A 1 90 ? -8.480 -7.520 -9.926 1.00 92.06 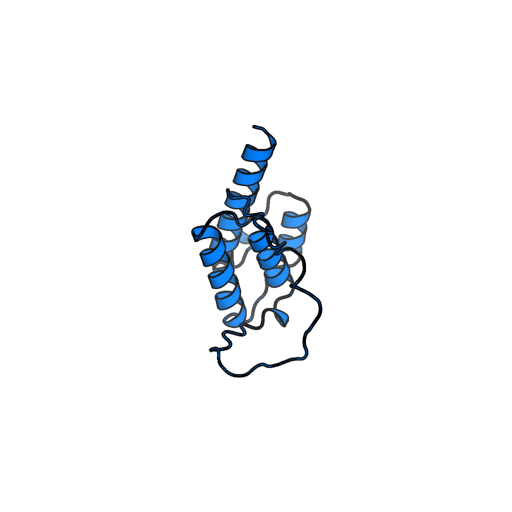90 ASN A N 1
ATOM 732 C CA . ASN A 1 90 ? -7.884 -8.167 -11.101 1.00 92.06 90 ASN A CA 1
ATOM 733 C C . ASN A 1 90 ? -6.949 -7.229 -11.876 1.00 92.06 90 ASN A C 1
ATOM 735 O O . ASN A 1 90 ? -6.088 -7.686 -12.622 1.00 92.06 90 ASN A O 1
ATOM 739 N N . SER A 1 91 ? -7.101 -5.915 -11.689 1.00 91.56 91 SER A N 1
ATOM 740 C CA . SER A 1 91 ? -6.229 -4.902 -12.290 1.00 91.56 91 SER A CA 1
ATOM 741 C C . SER A 1 91 ? -4.940 -4.662 -11.495 1.00 91.56 91 SER A C 1
ATOM 743 O O . SER A 1 91 ? -4.058 -3.931 -11.945 1.00 91.56 91 SER A O 1
ATOM 745 N N . ILE A 1 92 ? -4.808 -5.280 -10.317 1.00 93.31 92 ILE A N 1
ATOM 746 C CA . ILE A 1 92 ? -3.632 -5.168 -9.455 1.00 93.31 92 ILE A CA 1
ATOM 747 C C . ILE A 1 92 ? -2.708 -6.356 -9.734 1.00 93.31 92 ILE A C 1
ATOM 749 O O . ILE A 1 92 ? -3.164 -7.498 -9.665 1.00 93.31 92 ILE A O 1
ATOM 753 N N . PRO A 1 93 ? -1.405 -6.133 -9.986 1.00 94.44 93 PRO A N 1
ATOM 754 C CA . PRO A 1 93 ? -0.452 -7.227 -10.110 1.00 94.44 93 PRO A CA 1
ATOM 755 C C . PRO A 1 93 ? -0.467 -8.133 -8.875 1.00 94.44 93 PRO A C 1
ATOM 757 O O . PRO A 1 93 ? -0.484 -7.650 -7.740 1.00 94.44 93 PRO A O 1
ATOM 760 N N . GLU A 1 94 ? -0.425 -9.446 -9.095 1.00 93.12 94 GLU A N 1
ATOM 761 C CA . GLU A 1 94 ? -0.621 -10.455 -8.047 1.00 93.12 94 GLU A CA 1
ATOM 762 C C . GLU A 1 94 ? 0.328 -10.265 -6.854 1.00 93.12 94 GLU A C 1
ATOM 764 O O . GLU A 1 94 ? -0.102 -10.325 -5.703 1.00 93.12 94 GLU A O 1
ATOM 769 N N . GLY A 1 95 ? 1.596 -9.933 -7.115 1.00 93.69 95 GLY A N 1
ATOM 770 C CA . GLY A 1 95 ? 2.581 -9.677 -6.062 1.00 93.69 95 GLY A CA 1
ATOM 771 C C . GLY A 1 95 ? 2.314 -8.410 -5.236 1.00 93.69 95 GLY A C 1
ATOM 772 O O . GLY A 1 95 ? 2.733 -8.334 -4.085 1.00 93.69 95 GLY A O 1
ATOM 773 N N . ILE A 1 96 ? 1.575 -7.434 -5.776 1.00 95.06 96 ILE A N 1
ATOM 774 C CA . ILE A 1 96 ? 1.213 -6.190 -5.072 1.00 95.06 96 ILE A CA 1
ATOM 775 C C . ILE A 1 96 ? -0.071 -6.369 -4.241 1.00 95.06 96 ILE A C 1
ATOM 777 O O . ILE A 1 96 ? -0.289 -5.674 -3.243 1.00 95.06 96 ILE A O 1
ATOM 781 N N . LEU A 1 97 ? -0.921 -7.323 -4.621 1.00 95.44 97 LEU A N 1
ATOM 782 C CA . LEU A 1 97 ? -2.247 -7.523 -4.043 1.00 95.44 97 LEU A CA 1
ATOM 783 C C . LEU A 1 97 ? -2.261 -7.702 -2.507 1.00 95.44 97 LEU A C 1
ATOM 785 O O . LEU A 1 97 ? -3.139 -7.113 -1.867 1.00 95.44 97 LEU A O 1
ATOM 789 N N . PRO A 1 98 ? -1.320 -8.431 -1.868 1.00 96.75 98 PRO A N 1
ATOM 790 C CA . PRO A 1 98 ? -1.268 -8.531 -0.409 1.00 96.75 98 PRO A CA 1
ATOM 791 C C . PRO A 1 98 ? -1.067 -7.174 0.280 1.00 96.75 98 PRO A C 1
ATOM 793 O O . PRO A 1 98 ? -1.716 -6.895 1.289 1.00 96.75 98 PRO A O 1
ATOM 796 N N . PHE A 1 99 ? -0.224 -6.306 -0.286 1.00 96.62 99 PHE A N 1
ATOM 797 C CA . PHE A 1 99 ? 0.047 -4.972 0.256 1.00 96.62 99 PHE A CA 1
ATOM 798 C C . PHE A 1 99 ? -1.158 -4.049 0.093 1.00 96.62 99 PHE A C 1
ATOM 800 O O . PHE A 1 99 ? -1.523 -3.339 1.028 1.00 96.62 99 PHE A O 1
ATOM 807 N N . TYR A 1 100 ? -1.833 -4.121 -1.058 1.00 95.75 100 TYR A N 1
ATOM 808 C CA . TYR A 1 100 ? -3.079 -3.393 -1.283 1.00 95.75 100 TYR A CA 1
ATOM 809 C C . TYR A 1 100 ? -4.182 -3.804 -0.292 1.00 95.75 100 TYR A C 1
ATOM 811 O O . TYR A 1 100 ? -4.833 -2.949 0.306 1.00 95.75 100 TYR A O 1
ATOM 819 N N . ARG A 1 101 ? -4.370 -5.10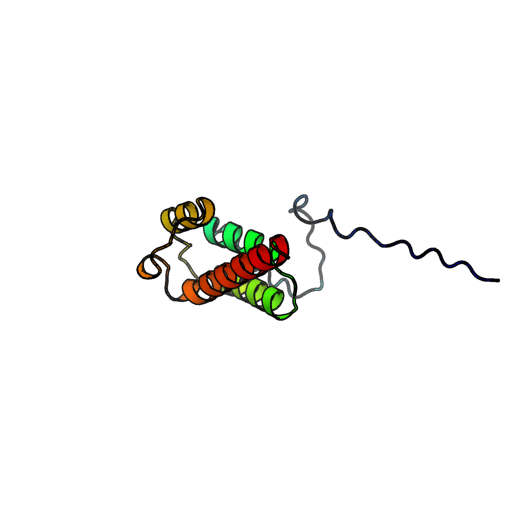8 -0.054 1.00 96.06 101 ARG A N 1
ATOM 820 C CA . ARG A 1 101 ? -5.356 -5.598 0.926 1.00 96.06 101 ARG A CA 1
ATOM 821 C C . ARG A 1 101 ? -5.043 -5.110 2.341 1.00 96.06 101 ARG A C 1
ATOM 823 O O . ARG A 1 101 ? -5.961 -4.710 3.058 1.00 96.06 101 ARG A O 1
ATOM 830 N N . HIS A 1 102 ? -3.765 -5.108 2.727 1.00 97.44 102 HIS A N 1
ATOM 831 C CA . HIS A 1 102 ? -3.341 -4.570 4.022 1.00 97.44 102 HIS A CA 1
ATOM 832 C C . HIS A 1 102 ? -3.610 -3.066 4.120 1.00 97.44 102 HIS A C 1
ATOM 834 O O . HIS A 1 102 ? -4.175 -2.608 5.107 1.00 97.44 102 HIS A O 1
ATOM 840 N N . TYR A 1 103 ? -3.318 -2.304 3.064 1.00 96.50 103 TYR A N 1
ATOM 841 C CA . TYR A 1 103 ? -3.681 -0.889 2.979 1.00 96.50 103 TYR A CA 1
ATOM 842 C C . TYR A 1 103 ? -5.188 -0.661 3.203 1.00 96.50 103 TYR A C 1
ATOM 844 O O . TYR A 1 103 ? -5.563 0.163 4.038 1.00 96.50 103 TYR A O 1
ATOM 852 N N . CYS A 1 104 ? -6.063 -1.430 2.543 1.00 95.06 104 CYS A N 1
ATOM 853 C CA . CYS A 1 104 ? -7.511 -1.340 2.761 1.00 95.06 104 CYS A CA 1
ATOM 854 C C . CYS A 1 104 ? -7.903 -1.608 4.220 1.00 95.06 104 CYS A C 1
ATOM 856 O O . CYS A 1 104 ? -8.750 -0.903 4.769 1.00 95.06 104 CYS A O 1
ATOM 858 N N . PHE A 1 105 ? -7.279 -2.599 4.863 1.00 95.94 105 PHE A N 1
ATOM 859 C CA . PHE A 1 105 ? -7.497 -2.870 6.283 1.00 95.94 105 PHE A CA 1
ATOM 860 C C . PHE A 1 105 ? -7.121 -1.664 7.159 1.00 95.94 105 PHE A C 1
ATOM 862 O O . PHE A 1 105 ? -7.898 -1.283 8.039 1.00 95.94 105 PHE A O 1
ATOM 869 N N . MET A 1 106 ? -5.973 -1.032 6.895 1.00 95.88 106 MET A N 1
ATOM 870 C CA . MET A 1 106 ? -5.502 0.141 7.641 1.00 95.88 106 MET A CA 1
ATOM 871 C C . MET A 1 106 ? -6.439 1.344 7.469 1.00 95.88 106 MET A C 1
ATOM 873 O O . MET A 1 106 ? -6.781 2.001 8.453 1.00 95.88 106 MET A O 1
ATOM 877 N N . VAL A 1 107 ? -6.919 1.598 6.244 1.00 94.81 107 VAL A N 1
ATOM 878 C CA . VAL A 1 107 ? -7.920 2.644 5.968 1.00 94.81 107 VAL A CA 1
ATOM 879 C C . VAL A 1 107 ? -9.202 2.386 6.761 1.00 94.81 107 VAL A C 1
ATOM 881 O O . VAL A 1 107 ? -9.646 3.254 7.510 1.00 94.81 107 VAL A O 1
ATOM 884 N N . GLN A 1 108 ? -9.755 1.171 6.688 1.00 93.50 108 GLN A N 1
ATOM 885 C CA . GLN A 1 108 ? -10.970 0.813 7.428 1.00 93.50 108 GLN A CA 1
ATOM 886 C C . GLN A 1 108 ? -10.790 0.921 8.947 1.00 93.50 108 GLN A C 1
ATOM 888 O O . GLN A 1 108 ? -11.725 1.300 9.655 1.00 93.50 108 GLN A O 1
ATOM 893 N N . ARG A 1 109 ? -9.611 0.564 9.477 1.00 94.81 109 ARG A N 1
ATOM 894 C CA . ARG A 1 109 ? -9.301 0.716 10.907 1.00 94.81 109 ARG A CA 1
ATOM 895 C C . ARG A 1 109 ? -9.363 2.184 11.315 1.00 94.81 109 ARG A C 1
ATOM 897 O O . ARG A 1 109 ? -10.033 2.490 12.298 1.00 94.81 109 ARG A O 1
ATOM 904 N N . ARG A 1 110 ? -8.749 3.070 10.533 1.00 92.19 110 ARG A N 1
ATOM 905 C CA . ARG A 1 110 ? -8.762 4.510 10.792 1.00 92.19 110 ARG A CA 1
ATOM 906 C C . ARG A 1 110 ? -10.166 5.103 10.726 1.00 92.19 110 ARG A C 1
ATOM 908 O O . ARG A 1 110 ? -10.572 5.800 11.643 1.00 92.19 110 ARG A O 1
ATOM 915 N N . GLU A 1 111 ? -10.951 4.743 9.714 1.00 91.06 111 GLU A N 1
ATOM 916 C CA . GLU A 1 111 ? -12.347 5.187 9.622 1.00 91.06 111 GLU A CA 1
ATOM 917 C C . GLU A 1 111 ? -13.202 4.731 10.815 1.00 91.06 111 GLU A C 1
ATOM 919 O O . GLU A 1 111 ? -14.140 5.419 11.211 1.00 91.06 111 GLU A O 1
ATOM 924 N N . ARG A 1 112 ? -12.927 3.547 11.385 1.00 92.38 112 ARG A N 1
ATOM 925 C CA . ARG A 1 112 ? -13.603 3.084 12.609 1.00 92.38 112 ARG A CA 1
ATOM 926 C C . ARG A 1 112 ? -13.208 3.921 13.827 1.00 92.38 112 ARG A C 1
ATOM 928 O O . ARG A 1 112 ? -14.076 4.206 14.646 1.00 92.38 112 ARG A O 1
ATOM 935 N N . GLN A 1 113 ? -11.941 4.318 13.928 1.00 89.31 113 GLN A N 1
ATOM 936 C CA . GLN A 1 113 ? -11.452 5.177 15.008 1.00 89.31 113 GLN A CA 1
ATOM 937 C C . GLN A 1 113 ? -12.027 6.594 14.915 1.00 89.31 113 GLN A C 1
ATOM 939 O O . GLN A 1 113 ? -12.462 7.119 15.928 1.00 89.31 113 GLN A O 1
ATOM 944 N N . ASP A 1 114 ? -12.114 7.171 13.714 1.00 84.06 114 ASP A N 1
ATOM 945 C CA . ASP A 1 114 ? -12.661 8.523 13.508 1.00 84.06 114 ASP A CA 1
ATOM 946 C C . ASP A 1 114 ? -14.173 8.619 13.823 1.00 84.06 114 ASP A C 1
ATOM 948 O O . ASP A 1 114 ? -14.704 9.714 14.003 1.00 84.06 114 ASP A O 1
ATOM 952 N N . ARG A 1 115 ? -14.883 7.481 13.880 1.00 78.25 115 ARG A N 1
ATOM 953 C CA . ARG A 1 115 ? -16.316 7.387 14.220 1.00 78.25 115 ARG A CA 1
ATOM 954 C C . ARG A 1 115 ? -16.600 7.086 15.700 1.00 78.25 115 ARG A C 1
ATOM 956 O O . ARG A 1 115 ? -17.775 7.046 16.063 1.00 78.25 115 ARG A O 1
ATOM 963 N N . SER A 1 116 ? -15.572 6.807 16.504 1.00 64.12 116 SER A N 1
ATOM 964 C CA . SER A 1 116 ? -15.690 6.435 17.927 1.00 64.12 116 SER A CA 1
ATOM 965 C C . SER A 1 116 ? -15.432 7.631 18.837 1.00 64.12 116 SER A C 1
ATOM 967 O O . SER A 1 116 ? -16.098 7.702 19.891 1.00 64.12 116 SER A O 1
#

Radius of gyration: 17.6 Å; chains: 1; bounding box: 45×28×59 Å

Sequence (116 aa):
MSSSSLHRKNWRSRVYADHSRADENGPANNTDLSKHRNLHWLHAEMERLSEDVIDREICKRLCQFAGQIEYDLPIEVLRQIKASQTVDTNSIPEGILPFYRHYCFMVQRRERQDRS

pLDDT: mean 78.99, std 21.89, range [36.66, 97.44]

Foldseek 3Di:
DDDDDPPPDDPPPPDPDDPDDDDDDDPCPVLPCVQAVLLVVLLVLLVVLDDDPVSVVLSVVSSNVSSVDPDYFDPVQSVCVVVVHDHDLVSGPPVCSVSVVVSVVSVVVVVVVVVD

Secondary structure (DSSP, 8-state):
------------S-SSS------SSS------GGG-HHHHHHHHHHHHH--SHHHHHHHHHHHHHHTT-S----HHHHHHHHTTPPP-GGGS-TTTHHHHHHHHHHHHHHHHHHT-